Protein AF-A0A4R4IPJ8-F1 (afdb_monomer)

Sequence (91 aa):
MIEILKAGCIEPIHFDFDTHYFDDIDDGTNILDKYGYAVSAGSNGSVDVWVDDDCNFRGEFSRFYIVINSIKTSSRNELMLWLNEYIQKQY

Solvent-accessible surface area (backbone atoms only — not comparable to full-atom values): 5102 Å² total; per-residue (Å²): 126,46,78,43,84,50,88,64,42,91,64,62,44,83,43,44,76,93,67,26,56,37,93,48,69,68,57,31,51,54,28,28,74,74,68,38,34,22,35,30,75,45,91,58,23,36,42,40,35,35,56,25,77,85,69,27,42,34,37,37,36,26,39,95,91,39,77,77,45,73,51,78,40,78,45,68,70,60,51,51,55,52,4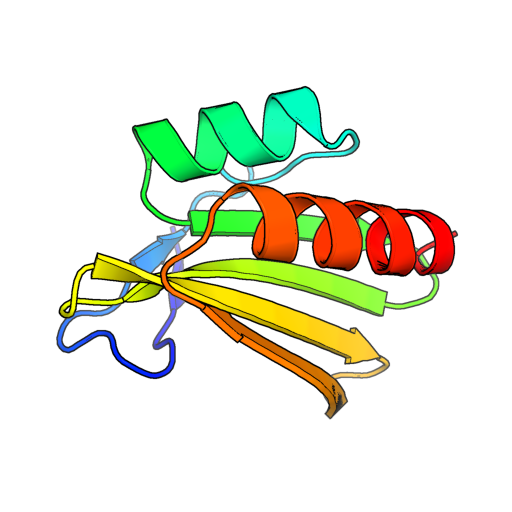8,61,62,51,62,66,55,15,105

Structure (mmCIF, N/CA/C/O backbone):
data_AF-A0A4R4IPJ8-F1
#
_entry.id   AF-A0A4R4IPJ8-F1
#
loop_
_atom_site.group_PDB
_atom_site.id
_atom_site.type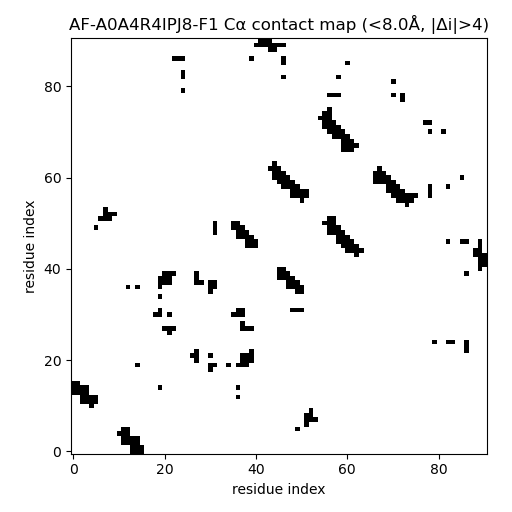_symbol
_atom_site.label_atom_id
_atom_site.label_alt_id
_atom_site.label_comp_id
_atom_site.label_asym_id
_atom_site.label_entity_id
_atom_site.label_seq_id
_atom_site.pdbx_PDB_ins_code
_atom_site.Cartn_x
_atom_site.Cartn_y
_atom_site.Cartn_z
_atom_site.occupancy
_atom_site.B_iso_or_equiv
_atom_site.auth_seq_id
_atom_site.auth_comp_id
_atom_site.auth_asym_id
_atom_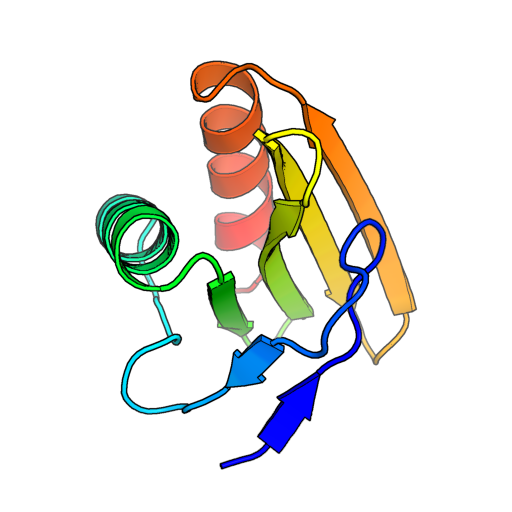site.auth_atom_id
_atom_site.pdbx_PDB_model_num
ATOM 1 N N . MET A 1 1 ? 3.856 -13.630 -12.465 1.00 66.44 1 MET A N 1
ATOM 2 C CA . MET A 1 1 ? 3.276 -13.782 -11.119 1.00 66.44 1 MET A CA 1
ATOM 3 C C . MET A 1 1 ? 4.414 -13.797 -10.122 1.00 66.44 1 MET A C 1
ATOM 5 O O . MET A 1 1 ? 5.345 -14.577 -10.303 1.00 66.44 1 MET A O 1
ATOM 9 N N . ILE A 1 2 ? 4.385 -12.874 -9.166 1.00 86.25 2 ILE A N 1
ATOM 10 C CA . ILE A 1 2 ? 5.417 -12.693 -8.140 1.00 86.25 2 ILE A CA 1
ATOM 11 C C . ILE A 1 2 ? 4.719 -12.788 -6.786 1.00 86.25 2 ILE A C 1
ATOM 13 O O . ILE A 1 2 ? 3.621 -12.266 -6.634 1.00 86.25 2 ILE A O 1
ATOM 17 N N . GLU A 1 3 ? 5.339 -13.450 -5.819 1.00 91.25 3 GLU A N 1
ATOM 18 C CA . GLU A 1 3 ? 4.846 -13.478 -4.442 1.00 91.25 3 GLU A CA 1
ATOM 19 C C . GLU A 1 3 ? 5.590 -12.431 -3.618 1.00 91.25 3 GLU A C 1
ATOM 21 O O . GLU A 1 3 ? 6.822 -12.375 -3.636 1.00 91.25 3 GLU A O 1
ATOM 26 N N . ILE A 1 4 ? 4.838 -11.579 -2.924 1.00 90.00 4 ILE A N 1
ATOM 27 C CA . ILE A 1 4 ? 5.384 -10.481 -2.128 1.00 90.00 4 ILE A CA 1
ATOM 28 C C . ILE A 1 4 ? 4.987 -10.686 -0.671 1.00 90.00 4 ILE A C 1
ATOM 30 O O . ILE A 1 4 ? 3.808 -10.711 -0.330 1.00 90.00 4 ILE A O 1
ATOM 34 N N . LEU A 1 5 ? 5.981 -10.793 0.208 1.00 92.94 5 LEU A N 1
ATOM 35 C CA . LEU A 1 5 ? 5.761 -10.745 1.650 1.00 92.94 5 LEU A CA 1
ATOM 36 C C . LEU A 1 5 ? 5.612 -9.284 2.079 1.00 92.94 5 LEU A C 1
ATOM 38 O O . LEU A 1 5 ? 6.533 -8.484 1.895 1.00 92.94 5 LEU A O 1
ATOM 42 N N . LYS A 1 6 ? 4.463 -8.939 2.662 1.00 94.19 6 LYS A N 1
ATOM 43 C CA . LYS A 1 6 ? 4.187 -7.607 3.207 1.00 94.19 6 LYS A CA 1
ATOM 44 C C . LYS A 1 6 ? 3.938 -7.665 4.708 1.00 94.19 6 LYS A C 1
ATOM 46 O O . LYS A 1 6 ? 3.465 -8.658 5.255 1.00 94.19 6 LYS A O 1
ATOM 51 N N . ALA A 1 7 ? 4.288 -6.582 5.396 1.00 93.94 7 ALA A N 1
ATOM 52 C CA . ALA A 1 7 ? 4.161 -6.519 6.844 1.00 93.94 7 ALA A CA 1
ATOM 53 C C . ALA A 1 7 ? 2.689 -6.630 7.273 1.00 93.94 7 ALA A C 1
ATOM 55 O O . ALA A 1 7 ? 1.842 -5.877 6.797 1.00 93.94 7 ALA A O 1
ATOM 56 N N . GLY A 1 8 ? 2.408 -7.520 8.225 1.00 93.12 8 GLY A N 1
ATOM 57 C CA . GLY A 1 8 ? 1.053 -7.766 8.725 1.00 93.12 8 GLY A CA 1
ATOM 58 C C . GLY A 1 8 ? 0.242 -8.788 7.921 1.00 93.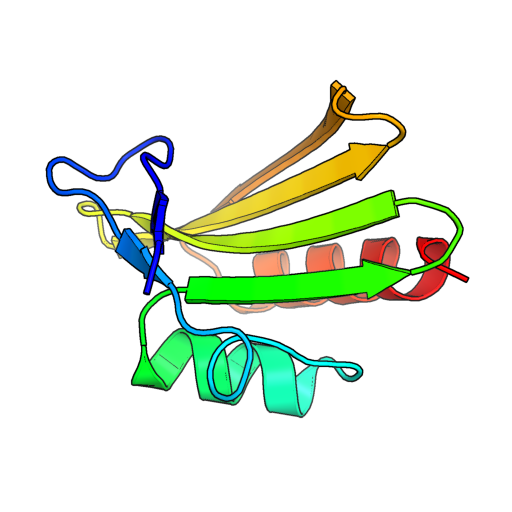12 8 GLY A C 1
ATOM 59 O O . GLY A 1 8 ? -0.890 -9.052 8.306 1.00 93.12 8 GLY A O 1
ATOM 60 N N . CYS A 1 9 ? 0.807 -9.372 6.862 1.00 94.44 9 CYS A N 1
ATOM 61 C CA . CYS A 1 9 ? 0.222 -10.506 6.148 1.00 94.44 9 CYS A CA 1
ATOM 62 C C . CYS A 1 9 ? 0.949 -11.796 6.555 1.00 94.44 9 CYS A C 1
ATOM 64 O O . CYS A 1 9 ? 2.183 -11.834 6.581 1.00 94.44 9 CYS A O 1
ATOM 66 N N . ILE A 1 10 ? 0.192 -12.838 6.890 1.00 93.25 10 ILE A N 1
ATOM 67 C CA . ILE A 1 10 ? 0.692 -14.185 7.187 1.00 93.25 10 ILE A CA 1
ATOM 68 C C . ILE A 1 10 ? 1.086 -14.879 5.883 1.00 93.25 10 ILE A C 1
ATOM 70 O O . ILE A 1 10 ? 2.171 -15.451 5.793 1.00 93.25 10 ILE A O 1
ATOM 74 N N . GLU A 1 11 ? 0.216 -14.796 4.876 1.00 93.19 11 GLU A N 1
ATOM 75 C CA . GLU A 1 11 ? 0.451 -15.357 3.548 1.00 93.19 11 GLU A CA 1
ATOM 76 C C . GLU A 1 11 ? 1.046 -14.298 2.599 1.00 93.19 11 GLU A C 1
ATOM 78 O O . GLU A 1 11 ? 0.744 -13.105 2.724 1.00 93.19 11 GLU A O 1
ATOM 83 N N . PRO A 1 12 ? 1.892 -14.699 1.634 1.00 91.75 12 PRO A N 1
ATOM 84 C CA . PRO A 1 12 ? 2.363 -13.800 0.590 1.00 91.75 12 PRO A CA 1
ATOM 85 C C . PRO A 1 12 ? 1.211 -13.275 -0.274 1.00 91.75 12 PRO A C 1
ATOM 87 O O . PRO A 1 12 ? 0.264 -13.989 -0.595 1.00 91.75 12 PRO A O 1
ATOM 90 N N . ILE A 1 13 ? 1.339 -12.034 -0.733 1.00 91.69 13 ILE A N 1
ATOM 91 C CA . ILE A 1 13 ? 0.425 -11.434 -1.703 1.00 91.69 13 ILE A CA 1
ATOM 92 C C . ILE A 1 13 ? 0.819 -11.899 -3.107 1.00 91.69 13 ILE A C 1
ATOM 94 O O . ILE A 1 13 ? 1.980 -11.775 -3.512 1.00 91.69 13 ILE A O 1
ATOM 98 N N . HIS A 1 14 ? -0.155 -12.390 -3.873 1.00 90.31 14 HIS A N 1
ATOM 99 C CA . HIS A 1 14 ? 0.027 -12.712 -5.286 1.00 90.31 14 HIS A CA 1
ATOM 100 C C . HIS A 1 14 ? -0.038 -11.444 -6.134 1.00 90.31 14 HIS A C 1
ATOM 102 O O . HIS A 1 14 ? -1.108 -10.892 -6.366 1.00 90.31 14 HIS A O 1
ATOM 108 N N . PHE A 1 15 ? 1.114 -11.001 -6.624 1.00 89.00 15 PHE A N 1
ATOM 109 C CA . PHE A 1 15 ? 1.232 -9.796 -7.424 1.00 89.00 15 PHE A CA 1
ATOM 110 C C . PHE A 1 15 ? 1.235 -10.084 -8.927 1.00 89.00 15 PHE A C 1
ATOM 112 O O . PHE A 1 15 ? 1.951 -10.963 -9.440 1.00 89.00 15 PHE A O 1
ATOM 119 N N . ASP A 1 16 ? 0.459 -9.265 -9.628 1.00 89.75 16 ASP A N 1
ATOM 120 C CA . ASP A 1 16 ? 0.362 -9.219 -11.075 1.00 89.75 16 ASP A CA 1
ATOM 121 C C . ASP A 1 16 ? 0.378 -7.759 -11.554 1.00 89.75 16 ASP A C 1
ATOM 123 O O . ASP A 1 16 ? -0.481 -6.957 -11.182 1.00 89.75 16 ASP A O 1
ATOM 127 N N . PHE A 1 17 ? 1.377 -7.433 -12.377 1.00 83.44 17 PHE A N 1
ATOM 128 C CA . PHE A 1 17 ? 1.625 -6.082 -12.881 1.00 83.44 17 PHE A CA 1
ATOM 129 C C . PHE A 1 17 ? 0.443 -5.522 -13.674 1.00 83.44 17 PHE A C 1
ATOM 131 O O . PHE A 1 17 ? 0.213 -4.319 -13.619 1.00 83.44 17 PHE A O 1
ATOM 138 N N . ASP A 1 18 ? -0.320 -6.374 -14.360 1.00 86.62 18 ASP A N 1
ATOM 139 C CA . ASP A 1 18 ? -1.423 -5.923 -15.214 1.00 86.62 18 ASP A CA 1
ATOM 140 C C . ASP A 1 18 ? -2.670 -5.530 -14.407 1.00 86.62 18 ASP A C 1
ATOM 142 O O . ASP A 1 18 ? -3.549 -4.833 -14.910 1.00 86.62 18 ASP A O 1
ATOM 146 N N . THR A 1 19 ? -2.776 -5.994 -13.159 1.00 89.00 19 THR A N 1
ATOM 147 C CA . THR A 1 19 ? -3.997 -5.866 -12.347 1.00 89.00 19 THR A CA 1
ATOM 148 C C . THR A 1 19 ? -3.811 -5.080 -11.058 1.00 89.00 19 THR A C 1
ATOM 150 O O . THR A 1 19 ? -4.799 -4.588 -10.521 1.00 89.00 19 THR A O 1
ATOM 153 N N . HIS A 1 20 ? -2.576 -4.962 -10.569 1.00 90.81 20 HIS A N 1
ATOM 154 C CA . HIS A 1 20 ? -2.262 -4.321 -9.293 1.00 90.81 20 HIS A CA 1
ATOM 155 C C . HIS A 1 20 ? -1.580 -2.958 -9.455 1.00 90.81 20 HIS A C 1
ATOM 157 O O . HIS A 1 20 ? -1.331 -2.294 -8.450 1.00 90.81 20 HIS A O 1
ATOM 163 N N . TYR A 1 21 ? -1.246 -2.551 -10.683 1.00 92.00 21 TYR A N 1
ATOM 164 C CA . TYR A 1 21 ? -0.634 -1.254 -10.957 1.00 92.00 21 TYR A CA 1
ATOM 165 C C . TYR A 1 21 ? -1.689 -0.153 -11.120 1.00 92.00 21 TYR A C 1
ATOM 167 O O . TYR A 1 21 ? -2.717 -0.385 -11.756 1.00 92.00 21 TYR A O 1
ATOM 175 N N . PHE A 1 22 ? -1.428 1.040 -10.583 1.00 90.69 22 PHE A N 1
ATOM 176 C CA . PHE A 1 22 ? -2.302 2.206 -10.727 1.00 90.69 22 PHE A CA 1
ATOM 177 C C . PHE A 1 22 ? -1.514 3.511 -10.897 1.00 90.69 22 PHE A C 1
ATOM 179 O O . PHE A 1 22 ? -0.404 3.644 -10.381 1.00 90.69 22 PHE A O 1
ATOM 186 N N . ASP A 1 23 ? -2.127 4.495 -11.559 1.00 85.38 23 ASP A N 1
ATOM 187 C CA . ASP A 1 23 ? -1.563 5.841 -11.761 1.00 85.38 23 ASP A CA 1
ATOM 188 C C . ASP A 1 23 ? -2.390 6.956 -11.102 1.00 85.38 23 ASP A C 1
ATOM 190 O O . ASP A 1 23 ? -1.898 8.071 -10.912 1.00 85.38 23 ASP A O 1
ATOM 194 N N . ASP A 1 24 ? -3.629 6.664 -10.709 1.00 86.62 24 ASP A N 1
ATOM 195 C CA . ASP A 1 24 ? -4.496 7.580 -9.978 1.00 86.62 24 ASP A CA 1
ATOM 196 C C . ASP A 1 24 ? -5.060 6.942 -8.703 1.00 86.62 24 ASP A C 1
ATOM 198 O O . ASP A 1 24 ? -5.071 5.725 -8.516 1.00 86.62 24 ASP A O 1
ATOM 202 N N . ILE A 1 25 ? -5.498 7.799 -7.783 1.00 87.69 25 ILE A N 1
ATOM 203 C CA . ILE A 1 25 ? -5.944 7.382 -6.453 1.00 87.69 25 ILE A CA 1
ATOM 204 C C . ILE A 1 25 ? -7.217 6.535 -6.526 1.00 87.69 25 ILE A C 1
ATOM 206 O O . ILE A 1 25 ? -7.342 5.574 -5.763 1.00 87.69 25 ILE A O 1
ATOM 210 N N . ASP A 1 26 ? -8.157 6.883 -7.406 1.00 88.38 26 ASP A N 1
ATOM 211 C CA . ASP A 1 26 ? -9.444 6.196 -7.482 1.00 88.38 26 ASP A CA 1
ATOM 212 C C . ASP A 1 26 ? -9.221 4.760 -7.979 1.00 88.38 26 ASP A C 1
ATOM 214 O O . ASP A 1 26 ? -9.678 3.808 -7.337 1.00 88.38 26 ASP A O 1
ATOM 218 N N . ASP A 1 27 ? -8.410 4.578 -9.023 1.00 89.12 27 ASP A N 1
ATOM 219 C CA . ASP A 1 27 ? -7.985 3.257 -9.496 1.00 89.12 27 ASP A CA 1
ATOM 220 C C . ASP A 1 27 ? -7.210 2.485 -8.425 1.00 89.12 27 ASP A C 1
ATOM 222 O O . ASP A 1 27 ? -7.508 1.313 -8.174 1.00 89.12 27 ASP A O 1
ATOM 226 N N . GLY A 1 28 ? -6.285 3.144 -7.721 1.00 90.56 28 GLY A N 1
ATOM 227 C CA . GLY A 1 28 ? -5.530 2.529 -6.630 1.00 90.56 28 GLY A CA 1
ATOM 228 C C . GLY A 1 28 ? -6.431 1.975 -5.526 1.00 90.56 28 GLY A C 1
ATOM 229 O O . GLY A 1 28 ? -6.227 0.852 -5.061 1.00 90.56 28 GLY A O 1
ATOM 230 N N . THR A 1 29 ? -7.477 2.710 -5.139 1.00 91.56 29 THR A N 1
ATOM 231 C CA . THR A 1 29 ? -8.445 2.222 -4.142 1.00 91.56 29 THR A CA 1
ATOM 232 C C . THR A 1 29 ? -9.313 1.082 -4.646 1.00 91.56 29 THR A C 1
ATOM 234 O O . THR A 1 29 ? -9.543 0.128 -3.903 1.00 91.56 29 THR A O 1
ATOM 237 N N . ASN A 1 30 ? -9.754 1.135 -5.903 1.00 93.44 30 ASN A N 1
ATOM 238 C CA . ASN A 1 30 ? -10.553 0.074 -6.511 1.00 93.44 30 ASN A CA 1
ATOM 239 C C . ASN A 1 30 ? -9.760 -1.236 -6.619 1.00 93.44 30 ASN A C 1
ATOM 241 O O . ASN A 1 30 ? -10.283 -2.316 -6.334 1.00 93.44 30 ASN A O 1
ATOM 245 N N . ILE A 1 31 ? -8.487 -1.146 -7.006 1.00 94.62 31 ILE A N 1
ATOM 246 C CA . ILE A 1 31 ? -7.558 -2.279 -7.061 1.00 94.62 31 ILE A CA 1
ATOM 247 C C . ILE A 1 31 ? -7.321 -2.834 -5.657 1.00 94.62 31 ILE A C 1
ATOM 249 O O . ILE A 1 31 ? -7.435 -4.044 -5.453 1.00 94.62 31 ILE A O 1
ATOM 253 N N . LEU A 1 32 ? -7.069 -1.961 -4.677 1.00 94.56 32 LEU A N 1
ATOM 254 C CA . LEU A 1 32 ? -6.892 -2.352 -3.281 1.00 94.56 32 LEU A CA 1
ATOM 255 C C . LEU A 1 32 ? -8.124 -3.085 -2.728 1.00 94.56 32 LEU A C 1
ATOM 257 O O . LEU A 1 32 ? -7.970 -4.096 -2.050 1.00 94.56 32 LEU A O 1
ATOM 261 N N . ASP A 1 33 ? -9.335 -2.628 -3.048 1.00 93.38 33 ASP A N 1
ATOM 262 C CA . ASP A 1 33 ? -10.580 -3.283 -2.624 1.00 93.38 33 ASP A CA 1
ATOM 263 C C . ASP A 1 33 ? -10.784 -4.647 -3.282 1.00 93.38 33 ASP A C 1
ATOM 265 O O . ASP A 1 33 ? -11.333 -5.565 -2.671 1.00 93.38 33 ASP A O 1
ATOM 269 N N . LYS A 1 34 ? -10.351 -4.787 -4.536 1.00 94.38 34 LYS A N 1
ATOM 270 C CA . LYS A 1 34 ? -10.548 -6.012 -5.308 1.00 94.38 34 LYS A CA 1
ATOM 271 C C . LYS A 1 34 ? -9.514 -7.088 -4.995 1.00 94.38 34 LYS A C 1
ATOM 273 O O . LYS A 1 34 ? -9.863 -8.268 -4.977 1.00 94.38 34 LYS A O 1
ATOM 278 N N . TYR A 1 35 ? -8.260 -6.696 -4.795 1.00 93.50 35 TYR A N 1
ATOM 279 C CA . TYR A 1 35 ? -7.132 -7.624 -4.705 1.00 93.50 35 TYR A CA 1
ATOM 280 C C . TYR A 1 35 ? -6.370 -7.552 -3.379 1.00 93.50 35 TYR A C 1
ATOM 282 O O . TYR A 1 35 ? -5.484 -8.367 -3.142 1.00 93.50 35 TYR A O 1
ATOM 290 N N . GLY A 1 36 ? -6.688 -6.598 -2.500 1.00 93.69 36 GLY A N 1
ATOM 291 C CA . GLY A 1 36 ? -6.008 -6.428 -1.212 1.00 93.69 36 GLY A CA 1
ATOM 292 C C . GLY A 1 36 ? -4.608 -5.821 -1.314 1.00 93.69 36 GLY A C 1
ATOM 293 O O . GLY A 1 36 ? -3.965 -5.607 -0.288 1.00 93.69 36 GLY A O 1
ATOM 294 N N . TYR A 1 37 ? -4.144 -5.503 -2.525 1.00 95.62 37 TYR A N 1
ATOM 295 C CA . TYR A 1 37 ? -2.855 -4.880 -2.793 1.00 95.62 37 TYR A CA 1
ATOM 296 C C . TYR A 1 37 ? -2.919 -4.011 -4.042 1.00 95.62 37 TYR A C 1
ATOM 298 O O . TYR A 1 37 ? -3.533 -4.400 -5.031 1.00 95.62 37 TYR A O 1
ATOM 306 N N . ALA A 1 38 ? -2.255 -2.863 -4.008 1.00 95.81 38 ALA A N 1
ATOM 307 C CA . ALA A 1 38 ? -2.075 -1.995 -5.157 1.00 95.81 38 ALA A CA 1
ATOM 308 C C . ALA A 1 38 ? -0.689 -1.342 -5.093 1.00 95.81 38 ALA A C 1
ATOM 310 O O . ALA A 1 38 ? -0.179 -1.037 -4.012 1.00 95.81 38 ALA A O 1
ATOM 311 N N . VAL A 1 39 ? -0.078 -1.103 -6.247 1.00 94.94 39 VAL A N 1
ATOM 312 C CA . VAL A 1 39 ? 1.222 -0.445 -6.360 1.00 94.94 39 VAL A CA 1
ATOM 313 C C . VAL A 1 39 ? 1.187 0.619 -7.445 1.00 94.94 39 VAL A C 1
ATOM 315 O O . VAL A 1 39 ? 0.601 0.437 -8.503 1.00 94.94 39 VAL A O 1
ATOM 318 N N . SER A 1 40 ? 1.866 1.722 -7.198 1.00 94.06 40 SER A N 1
ATOM 319 C CA . SER A 1 40 ? 2.152 2.740 -8.194 1.00 94.06 40 SER A CA 1
ATOM 320 C C . SER A 1 40 ? 3.648 3.012 -8.172 1.00 94.06 40 SER A C 1
ATOM 322 O O . SER A 1 40 ? 4.262 3.011 -7.103 1.00 94.06 40 SER A O 1
ATOM 324 N N . ALA A 1 41 ? 4.272 3.194 -9.329 1.00 91.12 41 ALA A N 1
ATOM 325 C CA . ALA A 1 41 ? 5.711 3.415 -9.415 1.00 91.12 41 ALA A CA 1
ATOM 326 C C . ALA A 1 41 ? 6.035 4.456 -10.480 1.00 91.12 41 ALA A C 1
ATOM 328 O O . ALA A 1 41 ? 5.629 4.311 -11.631 1.00 91.12 41 ALA A O 1
ATOM 329 N N . GLY A 1 42 ? 6.822 5.457 -10.090 1.00 89.44 42 GLY A N 1
ATOM 330 C CA . GLY A 1 42 ? 7.310 6.527 -10.951 1.00 89.44 42 GLY A CA 1
ATOM 331 C C . GLY A 1 42 ? 8.825 6.702 -10.860 1.00 89.44 42 GLY A C 1
ATOM 332 O O . GLY A 1 42 ? 9.542 5.932 -10.216 1.00 89.44 42 GLY A O 1
ATOM 333 N N . SER A 1 43 ? 9.333 7.745 -11.513 1.00 87.56 43 SER A N 1
ATOM 334 C CA . SER A 1 43 ? 10.772 8.036 -11.602 1.00 87.56 43 SER A CA 1
ATOM 335 C C . SER A 1 43 ? 11.412 8.310 -10.237 1.00 87.56 43 SER A C 1
ATOM 337 O O . SER A 1 43 ? 12.589 8.004 -10.030 1.00 87.56 43 SER A O 1
ATOM 339 N N . ASN A 1 44 ? 10.647 8.869 -9.298 1.00 88.75 44 ASN A N 1
ATOM 340 C CA . ASN A 1 44 ? 11.140 9.237 -7.978 1.00 88.75 44 ASN A CA 1
ATOM 341 C C . ASN A 1 44 ? 10.985 8.135 -6.926 1.00 88.75 44 ASN A C 1
ATOM 343 O O . ASN A 1 44 ? 11.662 8.235 -5.901 1.00 88.75 44 ASN A O 1
ATOM 347 N N . GLY A 1 45 ? 10.165 7.104 -7.147 1.00 92.75 45 GLY A N 1
ATOM 348 C CA . GLY A 1 45 ? 9.916 6.040 -6.171 1.00 92.75 45 GLY A CA 1
ATOM 349 C C . GLY A 1 45 ? 8.653 5.222 -6.451 1.00 92.75 45 GLY A C 1
ATOM 350 O O . GLY A 1 45 ? 7.979 5.442 -7.454 1.00 92.75 45 GLY A O 1
ATOM 351 N N . SER A 1 46 ? 8.325 4.301 -5.544 1.00 93.94 46 SER A N 1
ATOM 352 C CA . SER A 1 46 ? 7.075 3.531 -5.556 1.00 93.94 46 SER A CA 1
ATOM 353 C C . SER A 1 46 ? 6.222 3.827 -4.328 1.00 93.94 46 SER A C 1
ATOM 355 O O . SER A 1 46 ? 6.739 4.167 -3.263 1.00 93.94 46 SER A O 1
ATOM 357 N N . VAL A 1 47 ? 4.909 3.720 -4.499 1.00 95.56 47 VAL A N 1
ATOM 358 C CA . VAL A 1 47 ? 3.913 3.684 -3.434 1.00 95.56 47 VAL A CA 1
ATOM 359 C C . VAL A 1 47 ? 3.241 2.327 -3.500 1.00 95.56 47 VAL A C 1
ATOM 361 O O . VAL A 1 47 ? 2.604 1.990 -4.493 1.00 95.56 47 VAL A O 1
ATOM 364 N N . ASP A 1 48 ? 3.358 1.578 -2.421 1.00 95.44 48 ASP A N 1
ATOM 365 C CA . ASP A 1 48 ? 2.756 0.268 -2.254 1.00 95.44 48 ASP A CA 1
ATOM 366 C C . ASP A 1 48 ? 1.678 0.399 -1.176 1.00 95.44 48 ASP A C 1
ATOM 368 O O . ASP A 1 48 ? 1.956 0.953 -0.112 1.00 95.44 48 ASP A O 1
ATOM 372 N N . VAL A 1 49 ? 0.472 -0.118 -1.401 1.00 96.50 49 VAL A N 1
ATOM 373 C CA . VAL A 1 49 ? -0.601 -0.159 -0.395 1.00 96.50 49 VAL A CA 1
ATOM 374 C C . VAL A 1 49 ? -1.249 -1.532 -0.334 1.00 96.50 49 VAL A C 1
ATOM 376 O O . VAL A 1 49 ? -1.497 -2.144 -1.365 1.00 96.50 49 VAL A O 1
ATOM 379 N N . TRP A 1 50 ? -1.522 -2.027 0.872 1.00 97.06 50 TRP A N 1
ATOM 380 C CA . TRP A 1 50 ? -2.154 -3.332 1.097 1.00 97.06 50 TRP A CA 1
ATOM 381 C C . TRP A 1 50 ? -3.083 -3.319 2.306 1.00 97.06 50 TRP A C 1
ATOM 383 O O . TRP A 1 50 ? -3.018 -2.425 3.154 1.00 97.06 50 TRP A O 1
ATOM 393 N N . VAL A 1 51 ? -3.942 -4.330 2.388 1.00 96.50 51 VAL A N 1
ATOM 394 C CA . VAL A 1 51 ? -4.732 -4.639 3.584 1.00 96.50 51 VAL A CA 1
ATOM 395 C C . VAL A 1 51 ? -4.024 -5.756 4.350 1.00 96.50 51 VAL A C 1
ATOM 397 O O . VAL A 1 51 ? -3.665 -6.773 3.762 1.00 96.50 51 VAL A O 1
ATOM 400 N N . ASP A 1 52 ? -3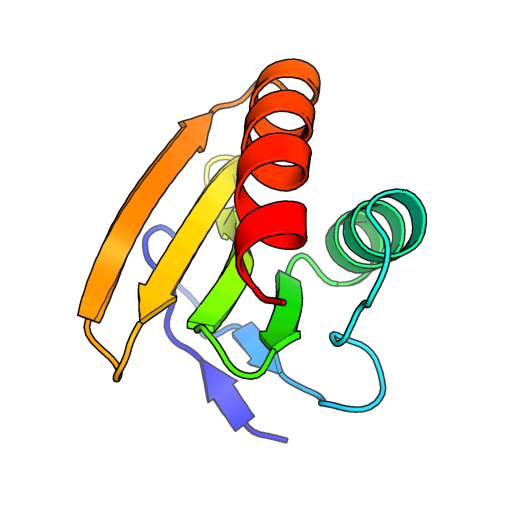.774 -5.551 5.643 1.00 96.31 52 ASP A N 1
ATOM 401 C CA . ASP A 1 52 ? -3.197 -6.578 6.516 1.00 96.31 52 ASP A CA 1
ATOM 402 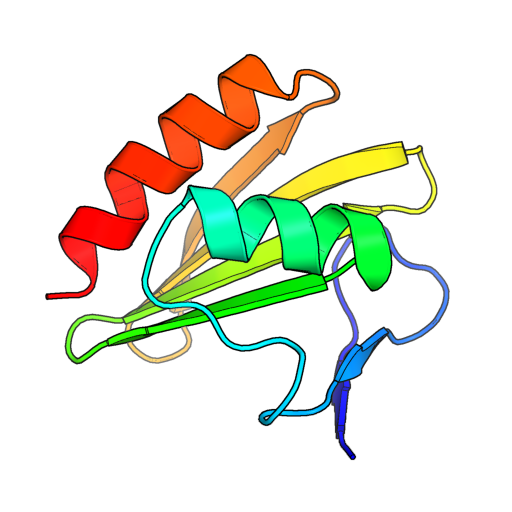C C . ASP A 1 52 ? -4.263 -7.535 7.076 1.00 96.31 52 ASP A C 1
ATOM 404 O O . ASP A 1 52 ? -5.463 -7.270 6.979 1.00 96.31 52 ASP A O 1
ATOM 408 N N . ASP A 1 53 ? -3.839 -8.651 7.677 1.00 95.62 53 ASP A N 1
ATOM 409 C CA . ASP A 1 53 ? -4.772 -9.677 8.175 1.00 95.62 53 ASP A CA 1
ATOM 410 C C . ASP A 1 53 ? -5.635 -9.185 9.353 1.00 95.62 53 ASP A C 1
ATOM 412 O O . ASP A 1 53 ? -6.702 -9.734 9.629 1.00 95.62 53 ASP A O 1
ATOM 416 N N . ASP A 1 54 ? -5.217 -8.098 10.012 1.00 96.19 54 ASP A N 1
ATOM 417 C CA . ASP A 1 54 ? -5.984 -7.392 11.042 1.00 96.19 54 ASP A CA 1
ATOM 418 C C . ASP A 1 54 ? -6.995 -6.387 10.436 1.00 96.19 54 ASP A C 1
ATOM 420 O O . ASP A 1 54 ? -7.566 -5.565 11.159 1.00 96.19 54 ASP A O 1
ATOM 424 N N . CYS A 1 55 ? -7.211 -6.415 9.115 1.00 94.06 55 CYS A N 1
ATOM 425 C CA . CYS A 1 55 ? -8.068 -5.493 8.361 1.00 94.06 55 CYS A CA 1
ATOM 426 C C . CYS A 1 55 ? -7.647 -4.012 8.456 1.00 94.06 55 CYS A C 1
ATOM 428 O O . CYS A 1 55 ? -8.482 -3.116 8.302 1.00 94.06 55 CYS A O 1
ATOM 430 N N . ASN A 1 56 ? -6.365 -3.728 8.701 1.00 97.06 56 ASN A N 1
ATOM 431 C CA . ASN A 1 56 ? -5.823 -2.375 8.600 1.00 97.06 56 ASN A CA 1
ATOM 432 C C . ASN A 1 56 ? -5.277 -2.128 7.199 1.00 97.06 56 ASN A C 1
ATOM 434 O O . ASN A 1 56 ? -4.619 -2.976 6.600 1.00 97.06 56 ASN A O 1
ATOM 438 N N . PHE A 1 57 ? -5.455 -0.905 6.724 1.00 97.50 57 PHE A N 1
ATOM 439 C CA . PHE A 1 57 ? -4.737 -0.402 5.572 1.00 97.50 57 PHE A CA 1
ATOM 440 C C . PHE A 1 57 ? -3.291 -0.097 5.942 1.00 97.50 57 PHE A C 1
ATOM 442 O O . PHE A 1 57 ? -2.995 0.490 6.991 1.00 97.50 57 PHE A O 1
ATOM 449 N N . ARG A 1 58 ? -2.385 -0.455 5.043 1.00 97.88 58 ARG A N 1
ATOM 450 C CA . ARG A 1 58 ? -0.968 -0.133 5.118 1.00 97.88 58 ARG A CA 1
ATOM 451 C C . ARG A 1 58 ? -0.504 0.503 3.828 1.00 97.88 58 ARG A C 1
ATOM 453 O O . ARG A 1 58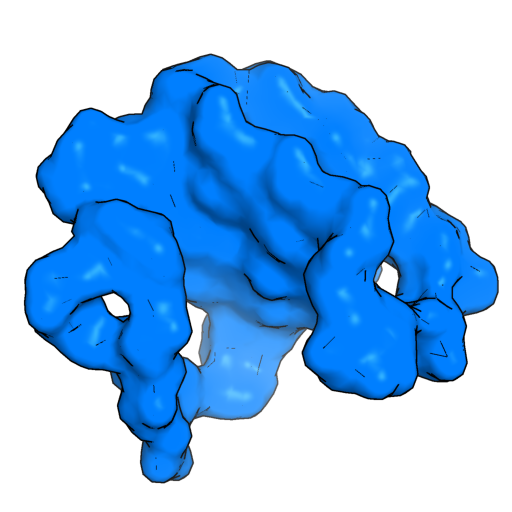 ? -1.050 0.230 2.763 1.00 97.88 58 ARG A O 1
ATOM 460 N N . GLY A 1 59 ? 0.515 1.340 3.952 1.00 96.69 59 GLY A N 1
ATOM 461 C CA . GLY A 1 59 ? 1.167 1.969 2.819 1.00 96.69 59 GLY A CA 1
ATOM 462 C C . GLY A 1 59 ? 2.652 2.174 3.062 1.00 96.69 59 GLY A C 1
ATOM 463 O O . GLY A 1 59 ? 3.065 2.431 4.193 1.00 96.69 59 GLY A O 1
ATOM 464 N N . GLU A 1 60 ? 3.444 2.074 2.002 1.00 96.81 60 GLU A N 1
ATOM 465 C CA . GLU A 1 60 ? 4.879 2.348 1.977 1.00 96.81 60 GLU A CA 1
ATOM 466 C C . GLU A 1 60 ? 5.214 3.229 0.781 1.00 96.81 60 GLU A C 1
ATOM 468 O O . GLU A 1 60 ? 4.852 2.914 -0.347 1.00 96.81 60 GLU A O 1
ATOM 473 N N . PHE A 1 61 ? 5.933 4.321 1.024 1.00 96.12 61 PHE A N 1
ATOM 474 C CA . PHE A 1 61 ? 6.599 5.077 -0.025 1.00 96.12 61 PHE A CA 1
ATOM 475 C C . PHE A 1 61 ? 8.088 4.751 0.005 1.00 96.12 61 PHE A C 1
ATOM 477 O O . PHE A 1 61 ? 8.765 4.998 1.011 1.00 96.12 61 PHE A O 1
ATOM 484 N N . SER A 1 62 ? 8.599 4.232 -1.106 1.00 95.00 62 SER A N 1
ATOM 485 C CA . SER A 1 62 ? 9.975 3.764 -1.234 1.00 95.00 62 SER A CA 1
ATOM 486 C C . SER A 1 62 ? 10.726 4.517 -2.326 1.00 95.00 62 SER A C 1
ATOM 488 O O . SER A 1 62 ? 10.209 4.740 -3.417 1.00 95.00 62 SER A O 1
ATOM 490 N N . ARG A 1 63 ? 11.990 4.867 -2.067 1.00 93.75 63 ARG A N 1
ATOM 491 C CA . ARG A 1 63 ? 12.922 5.407 -3.072 1.00 93.75 63 ARG A CA 1
ATOM 492 C C . ARG A 1 63 ? 14.195 4.581 -3.072 1.00 93.75 63 ARG A C 1
ATOM 494 O O . ARG A 1 63 ? 14.759 4.342 -2.011 1.00 93.75 63 ARG A O 1
ATOM 501 N N . PHE A 1 64 ? 14.657 4.158 -4.249 1.00 87.56 64 PHE A N 1
ATOM 502 C CA . PHE A 1 64 ? 15.869 3.335 -4.392 1.00 87.56 64 PHE A CA 1
ATOM 503 C C . PHE A 1 64 ? 15.890 2.120 -3.445 1.00 87.56 64 PHE A C 1
ATOM 505 O O . PHE A 1 64 ? 16.908 1.836 -2.819 1.00 87.56 64 PHE A O 1
ATOM 512 N N . TYR A 1 65 ? 14.754 1.421 -3.331 1.00 83.94 65 TYR A N 1
ATOM 513 C CA . TYR A 1 65 ? 14.567 0.252 -2.456 1.00 83.94 65 TYR A CA 1
ATOM 514 C C . TYR A 1 65 ? 14.648 0.540 -0.945 1.00 83.94 65 TYR A C 1
ATOM 516 O O . TYR A 1 65 ? 14.760 -0.385 -0.145 1.00 83.94 65 TYR A O 1
ATOM 524 N N . ILE A 1 66 ? 14.571 1.810 -0.542 1.00 92.81 66 ILE A N 1
ATOM 525 C CA . ILE A 1 66 ? 14.530 2.235 0.858 1.00 92.81 66 ILE A CA 1
ATOM 526 C C . ILE A 1 66 ? 13.146 2.805 1.152 1.00 92.81 66 ILE A C 1
ATOM 528 O O . ILE A 1 66 ? 12.713 3.745 0.484 1.00 92.81 66 ILE A O 1
ATOM 532 N N . VAL A 1 67 ? 12.476 2.272 2.177 1.00 95.44 67 VAL A N 1
ATOM 533 C CA . VAL A 1 67 ? 11.214 2.826 2.684 1.00 95.44 67 VAL A CA 1
ATOM 534 C C . VAL A 1 67 ? 11.501 4.172 3.351 1.00 95.44 67 VAL A C 1
ATOM 536 O O . VAL A 1 67 ? 12.240 4.250 4.331 1.00 95.44 67 VAL A O 1
ATOM 539 N N . ILE A 1 68 ? 10.923 5.240 2.806 1.00 96.19 68 ILE A N 1
ATOM 540 C CA . ILE A 1 68 ? 11.079 6.616 3.298 1.00 96.19 68 ILE A CA 1
ATOM 541 C C . ILE A 1 68 ? 9.946 6.980 4.254 1.00 96.19 68 ILE A C 1
ATOM 543 O O . ILE A 1 68 ? 10.158 7.682 5.243 1.00 96.19 68 ILE A O 1
ATOM 547 N N . ASN A 1 69 ? 8.734 6.521 3.952 1.00 96.75 69 ASN A N 1
ATOM 548 C CA . ASN A 1 69 ? 7.567 6.750 4.785 1.00 96.75 69 ASN A CA 1
ATOM 549 C C . ASN A 1 69 ? 6.639 5.536 4.745 1.00 96.75 69 ASN A C 1
ATOM 551 O O . ASN A 1 69 ? 6.598 4.819 3.747 1.00 96.75 69 ASN A O 1
ATOM 555 N N . SER A 1 70 ? 5.898 5.317 5.827 1.00 97.06 70 SER A N 1
ATOM 556 C CA . SER A 1 70 ? 4.879 4.277 5.893 1.00 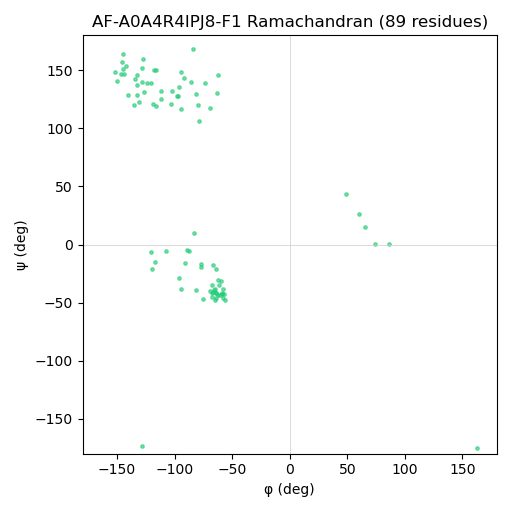97.06 70 SER A CA 1
ATOM 557 C C . SER A 1 70 ? 3.703 4.713 6.758 1.00 97.06 70 SER A C 1
ATOM 559 O O . SER A 1 70 ? 3.842 5.577 7.628 1.00 97.06 70 SER A O 1
ATOM 561 N N . ILE A 1 71 ? 2.551 4.091 6.527 1.00 97.88 71 ILE A N 1
ATOM 562 C CA . ILE A 1 71 ? 1.331 4.271 7.311 1.00 97.88 71 ILE A CA 1
ATOM 563 C C . ILE A 1 71 ? 0.732 2.907 7.669 1.00 97.88 71 ILE A C 1
ATOM 565 O O . ILE A 1 71 ? 0.808 1.956 6.892 1.0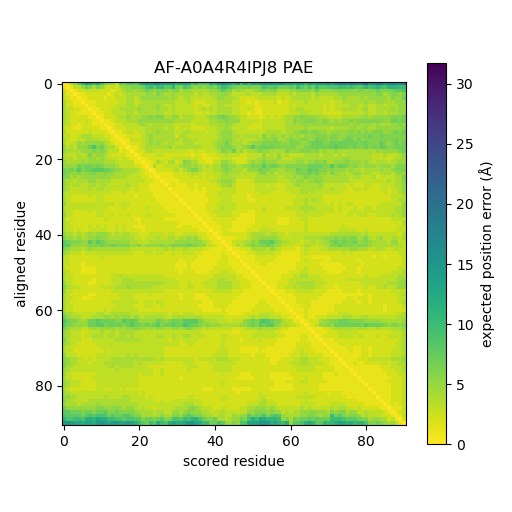0 97.88 71 ILE A O 1
ATOM 569 N N . LYS A 1 72 ? 0.118 2.822 8.852 1.00 97.94 72 LYS A N 1
ATOM 570 C CA . LYS A 1 72 ? -0.828 1.770 9.244 1.00 97.94 72 LYS A CA 1
ATOM 571 C C . LYS A 1 72 ? -2.053 2.461 9.832 1.00 97.94 72 LYS A C 1
ATOM 573 O O . LYS A 1 72 ? -1.911 3.204 10.800 1.00 97.94 72 LYS A O 1
ATOM 578 N N . THR A 1 73 ? -3.232 2.214 9.278 1.00 97.56 73 THR A N 1
ATOM 579 C CA . THR A 1 73 ? -4.480 2.826 9.745 1.00 97.56 73 THR A CA 1
ATOM 580 C C . THR A 1 73 ? -5.681 1.933 9.456 1.00 97.56 73 THR A C 1
ATOM 582 O O . THR A 1 73 ? -5.714 1.226 8.457 1.00 97.56 73 THR A O 1
ATOM 585 N N . SER A 1 74 ? -6.699 1.974 10.310 1.00 96.50 74 SER A N 1
ATOM 586 C CA . SER A 1 74 ? -8.015 1.392 10.018 1.00 96.50 74 SER A CA 1
ATOM 587 C C . SER A 1 74 ? -8.944 2.379 9.292 1.00 96.50 74 SER A C 1
ATOM 589 O O . SER A 1 74 ? -10.040 2.016 8.871 1.00 96.50 74 SER A O 1
ATOM 591 N N . SER A 1 75 ? -8.520 3.637 9.127 1.00 96.62 75 SER A N 1
ATOM 592 C CA . SER A 1 75 ? -9.297 4.701 8.495 1.00 96.62 75 SER A CA 1
ATOM 593 C C . SER A 1 75 ? -8.965 4.820 7.012 1.00 96.62 75 SER A C 1
ATOM 595 O O . SER A 1 75 ? -7.863 5.218 6.629 1.00 96.62 75 SER A O 1
ATOM 597 N N . ARG A 1 76 ? -9.962 4.571 6.155 1.00 94.38 76 ARG A N 1
ATOM 598 C CA . ARG A 1 76 ? -9.833 4.814 4.711 1.00 94.38 76 ARG A CA 1
ATOM 599 C C . ARG A 1 76 ? -9.496 6.273 4.406 1.00 94.38 76 ARG A C 1
ATOM 601 O O . ARG A 1 76 ? -8.679 6.534 3.536 1.00 94.38 76 ARG A O 1
ATOM 608 N N . ASN A 1 77 ? -10.067 7.224 5.142 1.00 96.00 77 ASN A N 1
ATOM 609 C CA . ASN A 1 77 ? -9.787 8.641 4.908 1.00 96.00 77 ASN A CA 1
ATOM 610 C C . ASN A 1 77 ? -8.320 8.990 5.194 1.00 96.00 77 ASN A C 1
ATOM 612 O O . ASN A 1 77 ? -7.726 9.767 4.453 1.00 96.00 77 ASN A O 1
ATOM 616 N N . GLU A 1 78 ? -7.721 8.401 6.232 1.00 96.75 78 GLU A N 1
ATOM 617 C CA . GLU A 1 78 ? -6.297 8.606 6.524 1.00 96.75 78 GLU A CA 1
ATOM 618 C C . GLU A 1 78 ? -5.404 7.985 5.448 1.00 96.75 78 GLU A C 1
ATOM 620 O O . GLU A 1 78 ? -4.456 8.633 5.004 1.00 96.75 78 GLU A O 1
ATOM 625 N N . LEU A 1 79 ? -5.745 6.781 4.969 1.00 95.94 79 LEU A N 1
ATOM 626 C CA . LEU A 1 79 ? -5.055 6.163 3.836 1.00 95.94 79 LEU A CA 1
ATOM 627 C C . LEU A 1 79 ? -5.114 7.066 2.597 1.00 95.94 79 LEU A C 1
ATOM 629 O O . LEU A 1 79 ? -4.094 7.273 1.951 1.00 95.94 79 LEU A O 1
ATOM 633 N N . MET A 1 80 ? -6.284 7.622 2.280 1.00 94.94 80 MET A N 1
ATOM 634 C CA . MET A 1 80 ? -6.483 8.480 1.107 1.00 94.94 80 MET A CA 1
ATOM 635 C C . MET A 1 80 ? -5.669 9.769 1.174 1.00 94.94 80 MET A C 1
ATOM 637 O O . MET A 1 80 ? -5.068 10.175 0.181 1.00 94.94 80 MET A O 1
ATOM 641 N N . LEU A 1 81 ? -5.619 10.403 2.348 1.00 95.00 81 LEU A N 1
ATOM 642 C CA . LEU A 1 81 ? -4.787 11.587 2.564 1.00 95.00 81 LEU A CA 1
ATOM 643 C C . LEU A 1 81 ? -3.302 11.264 2.370 1.00 95.00 81 LEU A C 1
ATOM 645 O O . LEU A 1 81 ? -2.598 12.019 1.701 1.00 95.00 81 LEU A O 1
ATOM 649 N N . TRP A 1 82 ? -2.850 10.129 2.906 1.00 95.44 82 TRP A N 1
ATOM 650 C CA . TRP A 1 82 ? -1.477 9.663 2.744 1.00 95.44 82 TRP A CA 1
ATOM 651 C C . TRP A 1 82 ? -1.156 9.321 1.279 1.00 95.44 82 TRP A C 1
ATOM 653 O O . TRP A 1 82 ? -0.171 9.812 0.734 1.00 95.44 82 TRP A O 1
ATOM 663 N N . LEU A 1 83 ? -2.016 8.558 0.598 1.00 93.81 83 LEU A N 1
ATOM 664 C CA . LEU A 1 83 ? -1.867 8.203 -0.819 1.00 93.81 83 LEU A CA 1
ATOM 665 C C . LEU A 1 83 ? -1.746 9.449 -1.700 1.00 93.81 83 LEU A C 1
ATOM 667 O O . LEU A 1 83 ? -0.820 9.546 -2.504 1.00 93.81 83 LEU A O 1
ATOM 671 N N . ASN A 1 84 ? -2.637 10.425 -1.508 1.00 92.38 84 ASN A N 1
ATOM 672 C CA . ASN A 1 84 ? -2.620 11.672 -2.268 1.00 92.38 84 ASN A CA 1
ATOM 673 C C . ASN A 1 84 ? -1.321 12.465 -2.068 1.00 92.38 84 ASN A C 1
ATOM 675 O O . ASN A 1 84 ? -0.825 13.081 -3.008 1.00 92.38 84 ASN A O 1
ATOM 679 N N . GLU A 1 85 ? -0.739 12.431 -0.867 1.00 92.50 85 GLU A N 1
ATOM 680 C CA . GLU A 1 85 ? 0.546 13.079 -0.603 1.00 92.50 85 GLU A CA 1
ATOM 681 C C . GLU A 1 85 ? 1.704 12.412 -1.365 1.00 92.50 85 GLU A C 1
ATOM 683 O O . GLU A 1 85 ? 2.591 13.112 -1.859 1.00 92.50 85 GLU A O 1
ATOM 688 N N . TYR A 1 86 ? 1.732 11.078 -1.448 1.00 91.81 86 TYR A N 1
ATOM 689 C CA . TYR A 1 86 ? 2.900 10.348 -1.956 1.00 91.81 86 TYR A CA 1
ATOM 690 C C . TYR A 1 86 ? 2.828 9.962 -3.432 1.00 91.81 86 TYR A C 1
ATOM 692 O O . TYR A 1 86 ? 3.878 9.940 -4.070 1.00 91.81 86 TYR A O 1
ATOM 700 N N . ILE A 1 87 ? 1.642 9.753 -4.010 1.00 89.19 87 ILE A N 1
ATOM 701 C CA . ILE A 1 87 ? 1.491 9.554 -5.465 1.00 89.19 87 ILE A CA 1
ATOM 702 C C . ILE A 1 87 ? 2.029 10.771 -6.221 1.00 89.19 87 ILE A C 1
ATOM 704 O O . ILE A 1 87 ? 2.803 10.637 -7.164 1.00 89.19 87 ILE A O 1
ATOM 708 N N . GLN A 1 88 ? 1.723 11.979 -5.742 1.00 85.69 88 GLN A N 1
ATOM 709 C CA . GLN A 1 88 ? 2.212 13.220 -6.350 1.00 85.69 88 GLN A CA 1
ATOM 710 C C . GLN A 1 88 ? 3.741 13.373 -6.282 1.00 85.69 88 GLN A C 1
ATOM 712 O O . GLN A 1 88 ? 4.311 14.132 -7.058 1.00 85.69 88 GLN A O 1
ATOM 717 N N . LYS A 1 89 ? 4.417 12.666 -5.366 1.00 83.94 89 LYS A N 1
ATOM 718 C CA . LYS A 1 89 ? 5.879 12.714 -5.188 1.00 83.94 89 LYS A CA 1
ATOM 719 C C . LYS A 1 89 ? 6.629 11.692 -6.044 1.00 83.94 89 LYS A C 1
ATOM 721 O O . LYS A 1 89 ? 7.860 11.665 -6.006 1.00 83.94 89 LYS A O 1
ATOM 726 N N . GLN A 1 90 ? 5.918 10.829 -6.769 1.00 77.25 90 GLN A N 1
ATOM 727 C CA . GLN A 1 90 ? 6.527 9.839 -7.659 1.00 77.25 90 GLN A CA 1
ATOM 728 C C . GLN A 1 90 ? 7.014 10.432 -8.986 1.00 77.25 90 GLN A C 1
ATOM 730 O O . GLN A 1 90 ? 7.840 9.800 -9.653 1.00 77.25 90 GLN A O 1
ATOM 735 N N . TYR A 1 91 ? 6.547 11.635 -9.327 1.00 71.50 91 TYR A N 1
ATOM 736 C CA . TYR A 1 91 ? 6.841 12.358 -10.563 1.00 71.50 91 TYR A CA 1
ATOM 737 C C . TYR A 1 91 ? 7.678 13.614 -10.308 1.00 71.50 91 TYR A C 1
ATOM 739 O O . TYR A 1 91 ? 7.606 14.167 -9.187 1.00 71.50 91 TYR A O 1
#

Secondary structure (DSSP, 8-state):
-EEE--TT-SSPEEE-HHHHB-SSHHHHHHHHHHHSEEEEEETTEEEEEEE-TTS-EEEEEEETTEEEEEEEES-HHHHHHHHHHHHTT--

Nearest PDB structures (foldseek):
  9b45-assembly1_2  TM=5.988E-01  e=4.206E-01  Pseudomonas virus Pa193
  9gco-assembly1_C  TM=6.830E-01  e=1.693E+00  Xenorhabdus bovienii SS-2004
  4fhn-assembly1_A  TM=7.076E-01  e=1.804E+00  Schizosaccharomyces pombe 972h-
  4fhn-assembly2_C  TM=7.073E-01  e=1.804E+00  Schizosaccharomyces pombe 972h-

pLDDT: mean 92.22, std 5.26, range [66.44, 97.94]

Organism: NCBI:txid2100167

Radius of gyration: 11.86 Å; Cα contacts (8 Å, |Δi|>4): 169; chains: 1; bounding box: 26×29×26 Å

Foldseek 3Di:
DDWADDPQAPGTFDDDCVQQEDLDLVSNVVSCVVRQKHKYAAPAFIKIWGQHPVRWIKIFTDGPNHTPDMDTGNDPVVVSVVCVVRSVVRD

Mean predicted aligned error: 3.24 Å